Protein AF-A0A2X2BXK3-F1 (afdb_monomer)

Radius of gyration: 13.72 Å; Cα contacts (8 Å, |Δi|>4): 69; chains: 1; bounding box: 39×19×30 Å

Structure (mmCIF, N/CA/C/O backbone):
data_AF-A0A2X2BXK3-F1
#
_entry.id   AF-A0A2X2BXK3-F1
#
loop_
_atom_site.group_PDB
_atom_site.id
_atom_site.type_symbol
_atom_site.label_atom_id
_atom_site.label_alt_id
_atom_site.label_comp_id
_atom_site.label_asym_id
_atom_site.label_entity_id
_atom_site.label_seq_id
_atom_site.pdbx_PDB_ins_code
_atom_site.Cartn_x
_atom_site.Cartn_y
_atom_site.Cartn_z
_atom_site.occupancy
_atom_site.B_iso_or_equiv
_atom_site.auth_seq_id
_atom_site.auth_comp_id
_atom_site.auth_asym_id
_atom_site.auth_atom_id
_atom_site.pdbx_PDB_model_num
ATOM 1 N N . MET A 1 1 ? 4.676 11.056 7.337 1.00 65.81 1 MET A N 1
ATOM 2 C CA . MET A 1 1 ? 4.471 10.320 8.607 1.00 65.81 1 MET A CA 1
ATOM 3 C C . MET A 1 1 ? 3.441 10.958 9.533 1.00 65.81 1 MET A C 1
ATOM 5 O O . MET A 1 1 ? 2.566 10.243 9.997 1.00 65.81 1 MET A O 1
ATOM 9 N N . LYS A 1 2 ? 3.462 12.282 9.772 1.00 81.19 2 LYS A N 1
ATOM 10 C CA . LYS A 1 2 ? 2.512 12.956 10.688 1.00 81.19 2 LYS A CA 1
ATOM 11 C C . LYS A 1 2 ? 1.032 12.625 10.415 1.00 81.19 2 LYS A C 1
ATOM 13 O O . LYS A 1 2 ? 0.309 12.306 11.349 1.00 81.19 2 LYS A O 1
ATOM 18 N N . THR A 1 3 ? 0.607 12.631 9.149 1.00 83.50 3 THR A N 1
ATOM 19 C CA . THR A 1 3 ? -0.766 12.271 8.754 1.00 83.50 3 THR A CA 1
ATOM 20 C C . THR A 1 3 ? -1.098 10.811 9.056 1.00 83.50 3 THR A C 1
ATOM 22 O O . THR A 1 3 ? -2.113 10.554 9.688 1.00 83.50 3 THR A O 1
ATOM 25 N N . ALA A 1 4 ? -0.226 9.867 8.681 1.00 80.88 4 ALA A N 1
ATOM 26 C CA . ALA A 1 4 ? -0.430 8.440 8.946 1.00 80.88 4 ALA A CA 1
ATOM 27 C C . ALA A 1 4 ? -0.589 8.161 10.448 1.00 80.88 4 ALA A C 1
ATOM 29 O O . ALA A 1 4 ? -1.514 7.466 10.842 1.00 80.88 4 ALA A O 1
ATOM 30 N N . LYS A 1 5 ? 0.225 8.805 11.294 1.00 83.38 5 LYS A N 1
ATOM 31 C CA . LYS A 1 5 ? 0.111 8.701 12.75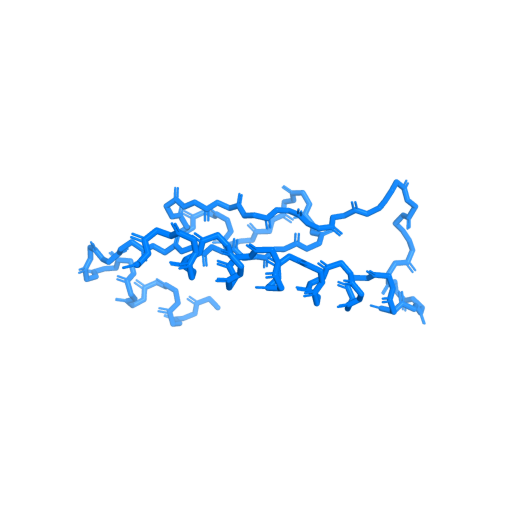5 1.00 83.38 5 LYS A CA 1
ATOM 32 C C . LYS A 1 5 ? -1.219 9.244 13.287 1.00 83.38 5 LYS A C 1
ATOM 34 O O . LYS A 1 5 ? -1.834 8.620 14.139 1.00 83.38 5 LYS A O 1
ATOM 39 N N . ILE A 1 6 ? -1.683 10.391 12.784 1.00 86.00 6 ILE A N 1
ATOM 40 C CA . ILE A 1 6 ? -2.984 10.965 13.179 1.00 86.00 6 ILE A CA 1
ATOM 41 C C . ILE A 1 6 ? -4.136 10.041 12.773 1.00 86.00 6 ILE A C 1
ATOM 43 O O . ILE A 1 6 ? -5.087 9.889 13.531 1.00 86.00 6 ILE A O 1
ATOM 47 N N . VAL A 1 7 ? -4.065 9.447 11.584 1.00 84.56 7 VAL A N 1
ATOM 48 C CA . VAL A 1 7 ? -5.097 8.540 11.066 1.00 84.56 7 VAL A CA 1
ATOM 49 C C . VAL A 1 7 ? -5.080 7.203 11.816 1.00 84.56 7 VAL A C 1
ATOM 51 O O . VAL A 1 7 ? -6.139 6.714 12.190 1.00 84.56 7 VAL A O 1
ATOM 54 N N . GLN A 1 8 ? -3.898 6.672 12.137 1.00 84.06 8 GLN A N 1
ATOM 55 C CA . GLN A 1 8 ? -3.742 5.458 12.941 1.00 84.06 8 GLN A CA 1
ATOM 56 C C . GLN A 1 8 ? -4.314 5.641 14.354 1.00 84.06 8 GLN A C 1
ATOM 58 O O . GLN A 1 8 ? -5.016 4.768 14.850 1.00 84.06 8 GLN A O 1
ATOM 63 N N . LEU A 1 9 ? -4.079 6.801 14.983 1.00 85.50 9 LEU A N 1
ATOM 64 C CA . LEU A 1 9 ? -4.664 7.157 16.285 1.00 85.50 9 LEU A CA 1
ATOM 65 C C . LEU A 1 9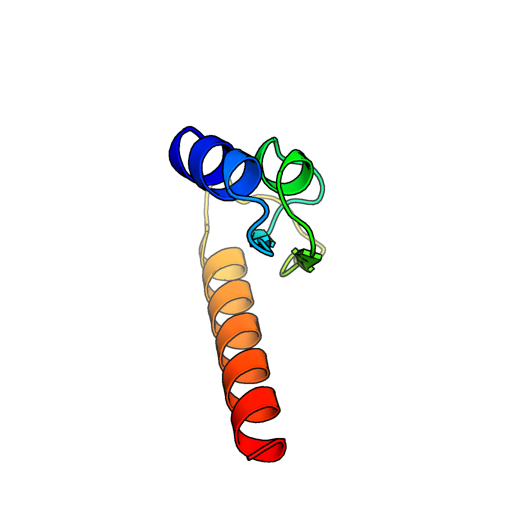 ? -6.200 7.226 16.269 1.00 85.50 9 LEU A C 1
ATOM 67 O O . LEU A 1 9 ? -6.814 7.235 17.330 1.00 85.50 9 LEU A O 1
ATOM 71 N N . LYS A 1 10 ? -6.816 7.306 15.087 1.00 88.56 10 LYS A N 1
ATOM 72 C CA . LYS A 1 10 ? -8.271 7.275 14.897 1.00 88.56 10 LYS A CA 1
ATOM 73 C C . LYS A 1 10 ? -8.797 5.877 14.553 1.00 88.56 10 LYS A C 1
ATOM 75 O O . LYS A 1 10 ? -9.935 5.776 14.111 1.00 88.56 10 LYS A O 1
ATOM 80 N N . GLU A 1 11 ? -7.969 4.840 14.692 1.00 85.88 11 GLU A N 1
ATOM 81 C CA . GLU A 1 11 ? -8.311 3.439 14.394 1.00 85.88 11 GLU A CA 1
ATOM 82 C C . GLU A 1 11 ? -8.792 3.210 12.949 1.00 85.88 11 GLU A C 1
ATOM 84 O O . GLU A 1 11 ? -9.486 2.244 12.643 1.00 85.88 11 GLU A O 1
ATOM 89 N N . ALA A 1 12 ? -8.419 4.102 12.029 1.00 86.44 12 ALA A N 1
ATOM 90 C CA . ALA A 1 12 ? -8.771 3.953 10.628 1.00 86.44 12 ALA A CA 1
ATOM 91 C C . ALA A 1 12 ? -7.885 2.896 9.956 1.00 86.44 12 ALA A C 1
ATOM 93 O O . ALA A 1 12 ? -6.677 2.834 10.195 1.00 86.44 12 ALA A O 1
ATOM 94 N N . ASN A 1 13 ? -8.478 2.115 9.049 1.00 88.12 13 ASN A N 1
ATOM 95 C CA . ASN A 1 13 ? -7.723 1.201 8.201 1.00 88.12 13 ASN A CA 1
ATOM 96 C C . ASN A 1 13 ? -6.858 1.997 7.219 1.00 88.12 13 ASN A C 1
ATOM 98 O O . ASN A 1 13 ? -7.369 2.790 6.426 1.00 88.12 13 ASN A O 1
ATOM 102 N N . ILE A 1 14 ? -5.543 1.784 7.270 1.00 89.25 14 ILE A N 1
ATOM 103 C CA . ILE A 1 14 ? -4.580 2.465 6.402 1.00 89.25 14 ILE A CA 1
ATOM 104 C C . ILE A 1 14 ? -4.053 1.464 5.379 1.00 89.25 14 ILE A C 1
ATOM 106 O O . ILE A 1 14 ? -3.403 0.484 5.740 1.00 89.25 14 ILE A O 1
ATOM 110 N N . ILE A 1 15 ? -4.283 1.748 4.100 1.00 89.69 15 ILE A N 1
ATOM 111 C CA . ILE A 1 15 ? -3.607 1.071 2.993 1.00 89.69 15 ILE A CA 1
ATOM 112 C C . ILE A 1 15 ? -2.426 1.948 2.585 1.00 89.69 15 ILE A C 1
ATOM 114 O O . ILE A 1 15 ? -2.610 3.083 2.143 1.00 89.69 15 ILE A O 1
ATOM 118 N N . SER A 1 16 ? -1.208 1.442 2.758 1.00 88.62 16 SER A N 1
ATOM 119 C CA . SER A 1 16 ? -0.009 2.088 2.226 1.00 88.62 16 SER A CA 1
ATOM 120 C C . SER A 1 16 ? 0.375 1.483 0.882 1.00 88.62 16 SER A C 1
ATOM 122 O O . SER A 1 16 ? 0.197 0.290 0.651 1.00 88.62 16 SER A O 1
ATOM 124 N N . MET A 1 17 ? 0.916 2.314 -0.004 1.00 89.44 17 MET A N 1
ATOM 125 C CA . MET A 1 17 ? 1.462 1.884 -1.287 1.00 89.44 17 MET A CA 1
ATOM 126 C C . MET A 1 17 ? 2.929 2.299 -1.340 1.00 89.44 17 MET A C 1
ATOM 128 O O . MET A 1 17 ? 3.258 3.450 -1.037 1.00 89.44 17 MET A O 1
ATOM 132 N N . THR A 1 18 ? 3.822 1.384 -1.712 1.00 85.81 18 THR A N 1
ATOM 133 C CA . THR A 1 18 ? 5.264 1.655 -1.716 1.00 85.81 18 THR A CA 1
ATOM 134 C C . THR A 1 18 ? 6.018 0.844 -2.766 1.00 85.81 18 THR A C 1
ATOM 136 O O . THR A 1 18 ? 5.764 -0.337 -2.976 1.00 85.81 18 THR A O 1
ATOM 139 N N . ALA A 1 19 ? 7.021 1.470 -3.382 1.00 81.00 19 ALA A N 1
ATOM 140 C CA . ALA A 1 19 ? 8.010 0.785 -4.215 1.00 81.00 19 ALA A CA 1
ATOM 141 C C . ALA A 1 19 ? 9.203 0.251 -3.396 1.00 81.00 19 ALA A C 1
ATOM 143 O O . ALA A 1 19 ? 10.170 -0.235 -3.965 1.00 81.00 19 ALA A O 1
ATOM 144 N N . PHE A 1 20 ? 9.172 0.390 -2.068 1.00 77.12 20 PHE A N 1
ATOM 145 C CA . PHE A 1 20 ? 10.250 0.010 -1.155 1.00 77.12 20 PHE A CA 1
ATOM 146 C C . PHE A 1 20 ? 9.791 -1.068 -0.183 1.00 77.12 20 PHE A C 1
ATOM 148 O O . PHE A 1 20 ? 8.724 -0.935 0.416 1.00 77.12 20 PHE A O 1
ATOM 155 N N . ASN A 1 21 ? 10.650 -2.066 0.028 1.00 67.19 21 ASN A N 1
ATOM 156 C CA . ASN A 1 21 ? 10.383 -3.209 0.905 1.00 67.19 21 ASN A CA 1
ATOM 157 C C . ASN A 1 21 ? 10.309 -2.814 2.387 1.00 67.19 21 ASN A C 1
ATOM 159 O O . ASN A 1 21 ? 9.599 -3.449 3.160 1.00 67.19 21 ASN A O 1
ATOM 163 N N . THR A 1 22 ? 11.017 -1.755 2.791 1.00 66.19 22 THR A N 1
ATOM 164 C CA . THR A 1 22 ? 10.986 -1.229 4.159 1.00 66.19 22 THR A CA 1
ATOM 165 C C . THR A 1 22 ? 10.938 0.296 4.140 1.00 66.19 22 THR A C 1
ATOM 167 O O . THR A 1 22 ? 11.759 0.958 3.504 1.00 66.19 22 THR A O 1
ATOM 170 N N . ASN A 1 23 ? 9.953 0.878 4.825 1.00 71.25 23 ASN A N 1
ATOM 171 C CA . ASN 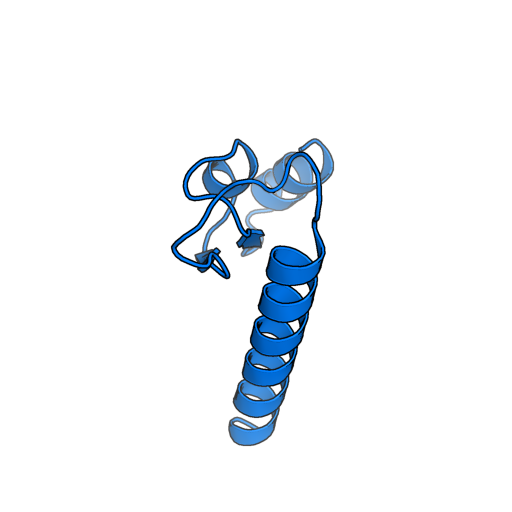A 1 23 ? 9.909 2.306 5.121 1.00 71.25 23 ASN A CA 1
ATOM 172 C C . ASN A 1 23 ? 9.084 2.548 6.398 1.00 71.25 23 ASN A C 1
ATOM 174 O O . ASN A 1 23 ? 8.350 1.681 6.853 1.00 71.25 23 ASN A O 1
ATOM 178 N N . GLU A 1 24 ? 9.193 3.732 6.995 1.00 78.00 24 GLU A N 1
ATOM 179 C CA . GLU A 1 24 ? 8.476 4.065 8.237 1.00 78.00 24 GLU A CA 1
ATOM 180 C C . GLU A 1 24 ? 6.938 4.074 8.054 1.00 78.00 24 GLU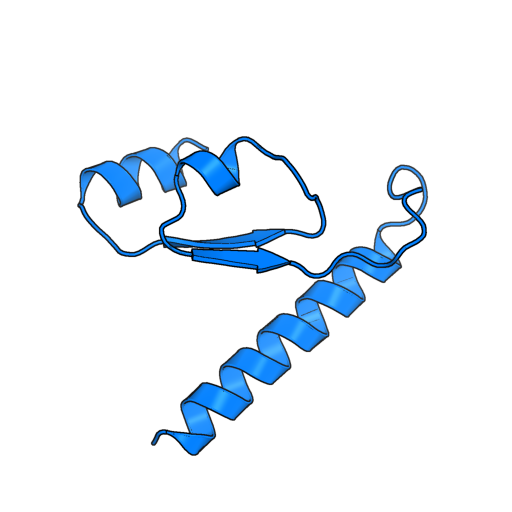 A C 1
ATOM 182 O O . GLU A 1 24 ? 6.198 3.899 9.016 1.00 78.00 24 GLU A O 1
ATOM 187 N N . LEU A 1 25 ? 6.427 4.193 6.821 1.00 75.94 25 LEU A N 1
ATOM 188 C CA . LEU A 1 25 ? 4.990 4.242 6.536 1.00 75.94 25 LEU A CA 1
ATOM 189 C C . LEU A 1 25 ? 4.338 2.866 6.697 1.00 75.94 25 LEU A C 1
ATOM 191 O O . LEU A 1 25 ? 3.206 2.799 7.174 1.00 75.94 25 LEU A O 1
ATOM 195 N N . THR A 1 26 ? 5.049 1.785 6.359 1.00 75.94 26 THR A N 1
ATOM 196 C CA . THR A 1 26 ? 4.531 0.417 6.519 1.00 75.94 26 THR A CA 1
ATOM 197 C C . THR A 1 26 ? 4.267 0.069 7.984 1.00 75.94 26 THR A C 1
ATOM 199 O O . THR A 1 26 ? 3.357 -0.699 8.264 1.00 75.94 26 THR A O 1
ATOM 202 N N . SER A 1 27 ? 4.981 0.693 8.931 1.00 81.25 27 SER A N 1
ATOM 203 C CA . SER A 1 27 ? 4.759 0.497 10.375 1.00 81.25 27 SER A CA 1
ATOM 204 C C . SER A 1 27 ? 3.431 1.065 10.894 1.00 81.25 27 SER A C 1
ATOM 206 O O . SER A 1 27 ? 2.969 0.686 11.969 1.00 81.25 27 SER A O 1
ATOM 208 N N . TYR A 1 28 ? 2.811 1.967 10.130 1.00 82.44 28 TYR A N 1
ATOM 209 C CA . TYR A 1 28 ? 1.529 2.582 10.472 1.00 82.44 28 TYR A CA 1
ATOM 210 C C . TYR A 1 28 ? 0.358 1.992 9.687 1.00 82.44 28 TYR A C 1
ATOM 212 O O . TYR A 1 28 ? -0.790 2.315 9.979 1.00 82.44 28 TYR A O 1
ATOM 220 N N . ALA A 1 29 ? 0.637 1.176 8.671 1.00 85.44 29 ALA A N 1
ATOM 221 C CA . ALA A 1 29 ? -0.363 0.697 7.737 1.00 85.44 29 ALA A CA 1
ATOM 222 C C . ALA A 1 29 ? -1.009 -0.608 8.215 1.00 85.44 29 ALA A C 1
ATOM 224 O O . ALA A 1 29 ? -0.324 -1.514 8.681 1.00 85.44 29 ALA A O 1
ATOM 225 N N . THR A 1 30 ? -2.322 -0.728 8.036 1.00 86.31 30 THR A N 1
ATOM 226 C CA . THR A 1 30 ? -3.054 -1.990 8.213 1.00 86.31 30 THR A CA 1
ATOM 227 C C . THR A 1 30 ? -2.727 -2.961 7.081 1.00 86.31 30 THR A C 1
ATOM 229 O O . THR A 1 30 ? -2.529 -4.151 7.306 1.00 86.31 30 THR A O 1
ATOM 232 N N . HIS A 1 31 ? -2.627 -2.436 5.857 1.00 88.06 31 HIS A N 1
ATOM 233 C CA . HIS A 1 31 ? -2.251 -3.188 4.665 1.00 88.06 31 HIS A CA 1
ATOM 234 C C . HIS A 1 31 ? -1.165 -2.442 3.896 1.00 88.06 31 HIS A C 1
ATOM 236 O O . HIS A 1 31 ? -1.159 -1.211 3.832 1.00 88.06 31 HIS A O 1
ATOM 242 N N . THR A 1 32 ? -0.247 -3.187 3.288 1.00 88.31 32 THR A N 1
ATOM 243 C CA . THR A 1 32 ? 0.800 -2.614 2.439 1.00 88.31 32 THR A CA 1
ATOM 244 C C . THR A 1 32 ? 0.758 -3.267 1.071 1.00 88.31 32 THR A C 1
ATOM 246 O O . THR A 1 32 ? 0.809 -4.489 0.961 1.00 88.31 32 THR A O 1
ATOM 249 N N . LEU A 1 33 ? 0.685 -2.432 0.042 1.00 88.88 33 LEU A N 1
ATOM 250 C CA . LEU A 1 33 ? 0.744 -2.827 -1.352 1.00 88.88 33 LEU A CA 1
ATOM 251 C C . LEU A 1 33 ? 2.096 -2.420 -1.934 1.00 88.88 33 LEU A C 1
ATOM 253 O O . LEU A 1 33 ? 2.527 -1.269 -1.810 1.00 88.88 33 LEU A O 1
ATOM 257 N N . PHE A 1 34 ? 2.761 -3.380 -2.566 1.00 86.38 34 PHE A N 1
ATOM 258 C CA . PHE A 1 34 ? 4.107 -3.213 -3.095 1.00 86.38 34 PHE A CA 1
ATOM 259 C C . PHE A 1 34 ? 4.093 -3.145 -4.621 1.00 86.38 34 PHE A C 1
ATOM 261 O O . PHE A 1 34 ? 3.403 -3.926 -5.268 1.00 86.38 34 PHE A O 1
ATOM 268 N N . CYS A 1 35 ? 4.882 -2.234 -5.192 1.00 81.56 35 CYS A N 1
ATOM 269 C CA . CYS A 1 35 ? 5.011 -2.063 -6.644 1.00 81.56 35 CYS A CA 1
ATOM 270 C C . CYS A 1 35 ? 6.470 -2.117 -7.140 1.00 81.56 35 CYS A C 1
ATOM 272 O O . CYS A 1 35 ? 6.806 -1.512 -8.159 1.00 81.56 35 CYS A O 1
ATOM 274 N N . PHE A 1 36 ? 7.363 -2.794 -6.406 1.00 72.31 36 PHE A N 1
ATOM 275 C CA . PHE A 1 36 ? 8.785 -2.851 -6.755 1.00 72.31 36 PHE A CA 1
ATOM 276 C C . PHE A 1 36 ? 9.058 -3.743 -7.979 1.00 72.31 36 PHE A C 1
ATOM 278 O O . PHE A 1 36 ? 8.406 -4.761 -8.189 1.00 72.31 36 PHE A O 1
ATOM 285 N N . ALA A 1 37 ? 10.062 -3.351 -8.768 1.0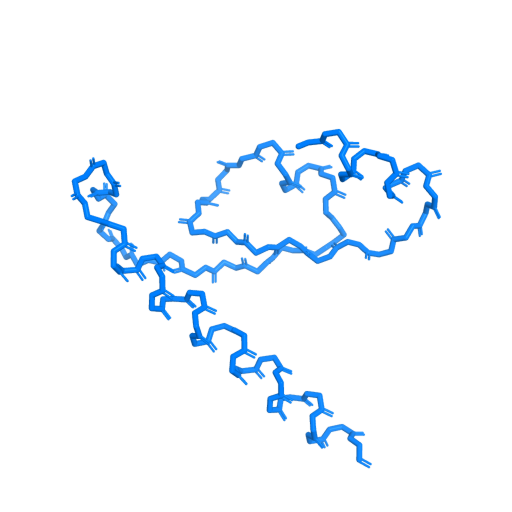0 58.72 37 ALA A N 1
ATOM 286 C CA . ALA A 1 37 ? 10.681 -4.164 -9.813 1.00 58.72 37 ALA A CA 1
ATOM 287 C C . ALA A 1 37 ? 12.086 -4.573 -9.344 1.00 58.72 37 ALA A C 1
ATOM 289 O O . ALA A 1 37 ? 12.741 -3.774 -8.676 1.00 58.72 37 ALA A O 1
ATOM 290 N N . ASP A 1 38 ? 12.577 -5.754 -9.738 1.00 58.22 38 ASP A N 1
ATOM 291 C CA . ASP A 1 38 ? 13.824 -6.390 -9.251 1.00 58.22 38 ASP A CA 1
ATOM 292 C C . ASP A 1 38 ? 15.113 -5.542 -9.337 1.00 58.22 38 ASP A C 1
ATOM 294 O O . ASP A 1 38 ? 16.158 -5.940 -8.828 1.00 58.22 38 ASP A O 1
ATOM 298 N N . ASN A 1 39 ? 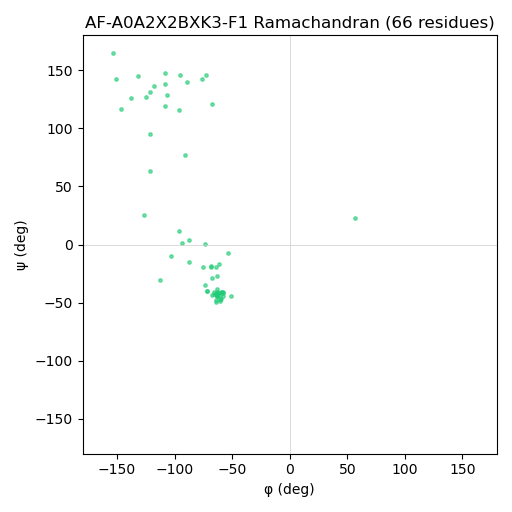15.076 -4.366 -9.972 1.00 54.44 39 ASN A N 1
ATOM 299 C CA . ASN A 1 39 ? 16.249 -3.535 -10.212 1.00 54.44 39 ASN A CA 1
ATOM 300 C C . ASN A 1 39 ? 16.095 -2.136 -9.583 1.00 54.44 39 ASN A C 1
ATOM 302 O O . ASN A 1 39 ? 15.505 -1.223 -10.171 1.00 54.44 39 ASN A O 1
ATOM 306 N N . HIS A 1 40 ? 16.637 -2.003 -8.369 1.00 55.91 40 HIS A N 1
ATOM 307 C CA . HIS A 1 40 ? 16.559 -0.843 -7.479 1.00 55.91 40 HIS A CA 1
ATOM 308 C C . HIS A 1 40 ? 17.717 0.151 -7.683 1.00 55.91 40 HIS A C 1
ATOM 310 O O . HIS A 1 40 ? 18.615 0.245 -6.850 1.00 55.91 40 HIS A O 1
ATOM 316 N N . ASP A 1 41 ? 17.666 0.968 -8.735 1.00 54.62 41 ASP A N 1
ATOM 317 C CA . ASP A 1 41 ? 18.426 2.229 -8.746 1.00 54.62 41 ASP A CA 1
ATOM 318 C C . ASP A 1 41 ? 17.491 3.430 -8.943 1.00 54.62 41 ASP A C 1
ATOM 320 O O . ASP A 1 41 ? 17.526 4.160 -9.931 1.00 54.62 41 ASP A O 1
ATOM 324 N N . THR A 1 42 ? 16.594 3.623 -7.970 1.00 58.06 42 THR A N 1
ATOM 325 C CA . THR A 1 42 ? 15.602 4.714 -7.954 1.00 58.06 42 THR A CA 1
ATOM 326 C C . THR A 1 42 ? 16.215 6.081 -7.636 1.00 58.06 42 THR A C 1
ATOM 328 O O . THR A 1 42 ? 15.492 7.069 -7.547 1.00 58.06 42 THR A O 1
ATOM 331 N N . LYS A 1 43 ? 17.535 6.167 -7.411 1.00 59.62 43 LYS A N 1
ATOM 332 C CA . LYS A 1 43 ? 18.224 7.441 -7.138 1.00 59.62 43 LYS A CA 1
ATOM 333 C C . LYS A 1 43 ? 18.411 8.294 -8.393 1.00 59.62 43 LYS A C 1
ATOM 335 O O . LYS A 1 43 ? 18.645 9.492 -8.260 1.00 59.62 43 LYS A O 1
ATOM 340 N N . LYS A 1 44 ? 18.324 7.692 -9.585 1.00 60.34 44 LYS A N 1
ATOM 341 C CA . LYS A 1 44 ? 18.466 8.383 -10.878 1.00 60.34 44 LYS A CA 1
ATOM 342 C C . LYS A 1 44 ? 17.186 8.434 -11.707 1.00 60.34 44 LYS A C 1
ATOM 344 O O . LYS A 1 44 ? 17.022 9.387 -12.458 1.00 60.34 44 LYS A O 1
ATOM 349 N N . ASP A 1 45 ? 16.311 7.437 -11.582 1.00 66.88 45 ASP A N 1
ATOM 350 C CA . ASP A 1 45 ? 15.086 7.336 -12.376 1.00 66.88 45 ASP A CA 1
ATOM 351 C C . ASP A 1 45 ? 13.954 6.699 -11.552 1.00 66.88 45 ASP A C 1
ATOM 353 O O . ASP A 1 45 ? 14.043 5.550 -11.113 1.00 66.88 45 ASP A O 1
ATOM 357 N N . ASP A 1 46 ? 12.889 7.464 -11.323 1.00 73.00 46 ASP A N 1
ATOM 358 C CA . ASP A 1 46 ? 11.687 7.063 -10.588 1.00 73.00 46 ASP A CA 1
ATOM 359 C C . ASP A 1 46 ? 10.573 6.531 -11.507 1.00 73.00 46 ASP A C 1
ATOM 361 O O . ASP A 1 46 ? 9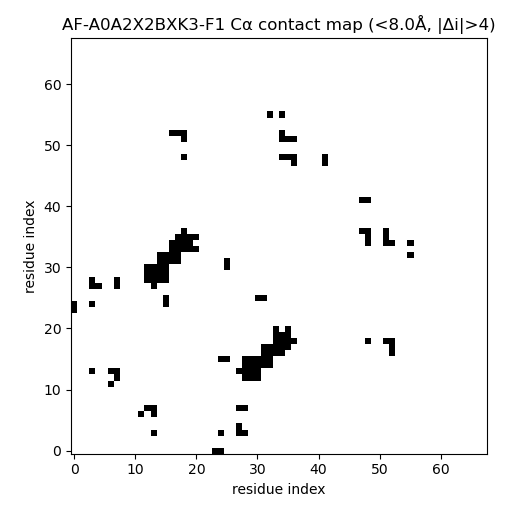.502 6.148 -11.031 1.00 73.00 46 ASP A O 1
ATOM 365 N N . THR A 1 47 ? 10.810 6.457 -12.820 1.00 80.56 47 THR A N 1
ATOM 366 C CA . THR A 1 47 ? 9.818 6.037 -13.822 1.00 80.56 47 THR A CA 1
ATOM 367 C C . THR A 1 47 ? 9.274 4.641 -13.547 1.00 80.56 47 THR A C 1
ATOM 369 O O . THR A 1 47 ? 8.064 4.438 -13.621 1.00 80.56 47 THR A O 1
ATOM 372 N N . LYS A 1 48 ? 10.131 3.695 -13.144 1.00 77.88 48 LYS A N 1
ATOM 373 C CA . LYS A 1 48 ? 9.696 2.335 -12.781 1.00 77.88 48 LYS A CA 1
ATOM 374 C C . LYS A 1 48 ? 8.722 2.342 -11.605 1.00 77.88 48 LYS A C 1
ATOM 376 O O . LYS A 1 48 ? 7.669 1.721 -11.688 1.00 77.88 48 LYS A O 1
ATOM 381 N N . SER A 1 49 ? 9.038 3.091 -10.548 1.00 79.88 49 SER A N 1
ATOM 382 C CA . SER A 1 49 ? 8.168 3.215 -9.376 1.00 79.88 49 SER A CA 1
ATOM 383 C C . SER A 1 49 ? 6.841 3.881 -9.739 1.00 79.88 49 SER A C 1
ATOM 385 O O . SER A 1 49 ? 5.791 3.404 -9.323 1.00 79.88 49 SER A O 1
ATOM 387 N N . ARG A 1 50 ? 6.861 4.944 -10.558 1.00 85.06 50 ARG A N 1
ATOM 388 C CA . ARG A 1 50 ? 5.642 5.639 -11.013 1.00 85.06 50 ARG A CA 1
ATOM 389 C C . ARG A 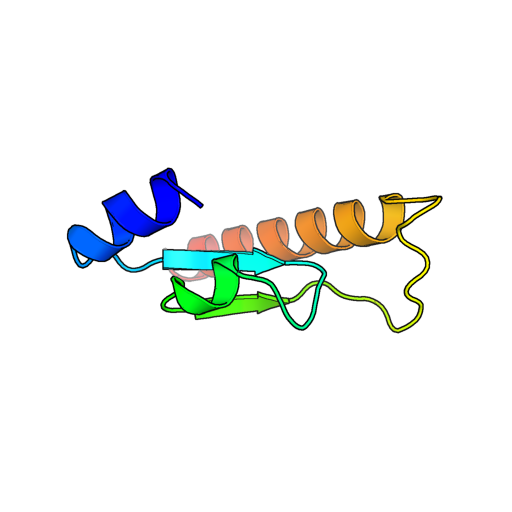1 50 ? 4.731 4.743 -11.850 1.00 85.06 50 ARG A C 1
ATOM 391 O O . ARG A 1 50 ? 3.529 4.727 -11.608 1.00 85.06 50 ARG A O 1
ATOM 398 N N . ILE A 1 51 ? 5.294 3.982 -12.789 1.00 86.94 51 ILE A N 1
ATOM 399 C CA . ILE A 1 51 ? 4.536 3.005 -13.585 1.00 86.94 51 ILE A CA 1
ATOM 400 C C . ILE A 1 51 ? 3.959 1.918 -12.673 1.00 86.94 51 ILE A C 1
ATOM 402 O O . ILE A 1 51 ? 2.779 1.599 -12.781 1.00 86.94 51 ILE A O 1
ATOM 406 N N . GLY A 1 52 ? 4.754 1.404 -11.730 1.00 86.44 52 GLY A N 1
ATOM 407 C CA . GLY A 1 52 ? 4.288 0.427 -10.748 1.00 86.44 52 GLY A CA 1
ATOM 408 C C . GLY A 1 52 ? 3.113 0.943 -9.915 1.00 86.44 52 GLY A C 1
ATOM 409 O O . GLY A 1 52 ? 2.128 0.232 -9.742 1.00 86.44 52 GLY A O 1
ATOM 410 N N . PHE A 1 53 ? 3.171 2.192 -9.442 1.00 89.38 53 PHE A N 1
ATOM 411 C CA . PHE A 1 53 ? 2.050 2.821 -8.739 1.00 89.38 53 PHE A CA 1
ATOM 412 C C . PHE A 1 53 ? 0.814 2.981 -9.619 1.00 89.38 53 PHE A C 1
ATOM 414 O O . PHE A 1 53 ? -0.289 2.726 -9.149 1.00 89.38 53 PHE A O 1
ATOM 421 N N . PHE A 1 54 ? 0.988 3.395 -10.874 1.00 91.81 54 PHE A N 1
ATOM 422 C CA . PHE A 1 54 ? -0.129 3.562 -11.799 1.00 91.81 54 PHE A CA 1
ATOM 423 C C . PHE A 1 54 ? -0.874 2.241 -12.017 1.00 91.81 54 PHE A C 1
ATOM 425 O O . PHE A 1 54 ? -2.088 2.195 -11.850 1.00 91.81 54 PHE A O 1
ATOM 432 N N . ILE A 1 55 ? -0.139 1.160 -12.291 1.00 90.50 55 ILE A N 1
ATOM 433 C CA . ILE A 1 55 ? -0.708 -0.185 -12.450 1.00 90.50 55 ILE A CA 1
ATOM 434 C C . ILE A 1 55 ? -1.408 -0.632 -11.163 1.00 90.50 55 ILE A C 1
ATOM 436 O O . ILE A 1 55 ? -2.508 -1.165 -11.211 1.00 90.50 55 ILE A O 1
ATOM 440 N N . LEU A 1 56 ? -0.793 -0.401 -10.001 1.00 92.06 56 LEU A N 1
ATOM 441 C CA . LEU A 1 56 ? -1.376 -0.787 -8.718 1.00 92.06 56 LEU A CA 1
ATOM 442 C C . LEU A 1 56 ? -2.714 -0.072 -8.451 1.00 92.06 56 LEU A C 1
ATOM 444 O O . LEU A 1 56 ? -3.657 -0.696 -7.973 1.00 92.06 56 LEU A O 1
ATOM 448 N N . VAL A 1 57 ? -2.799 1.224 -8.763 1.00 93.44 57 VAL A N 1
ATOM 449 C CA . VAL A 1 57 ? -4.037 2.008 -8.628 1.00 93.44 57 VAL A CA 1
ATOM 450 C C . VAL A 1 57 ? -5.095 1.535 -9.622 1.00 93.44 57 VAL A C 1
ATOM 452 O O . VAL A 1 57 ? -6.245 1.371 -9.229 1.00 93.44 57 VAL A O 1
ATOM 455 N N . ASP A 1 58 ? -4.711 1.280 -10.873 1.00 94.38 58 ASP A N 1
ATOM 456 C CA . ASP A 1 58 ? -5.610 0.754 -11.905 1.00 94.38 58 ASP A CA 1
ATOM 457 C C . ASP A 1 58 ? -6.206 -0.601 -11.496 1.00 94.38 58 ASP A C 1
ATOM 459 O O . ASP A 1 58 ? -7.421 -0.784 -11.525 1.00 94.38 58 ASP A O 1
ATOM 463 N N . LEU A 1 59 ? -5.378 -1.524 -11.002 1.00 93.00 59 LEU A N 1
ATOM 464 C CA . LEU A 1 59 ? -5.841 -2.807 -10.470 1.00 93.00 59 LEU A CA 1
ATOM 465 C C . LEU A 1 59 ? -6.805 -2.628 -9.292 1.00 93.00 59 LEU A C 1
ATOM 467 O O . LEU A 1 59 ? -7.812 -3.327 -9.225 1.00 93.00 59 LEU A O 1
ATOM 471 N N . LEU A 1 60 ? -6.528 -1.687 -8.382 1.00 93.50 60 LEU A N 1
ATOM 472 C CA . LEU A 1 60 ? -7.426 -1.413 -7.259 1.00 93.50 60 LEU A CA 1
ATOM 473 C C . LEU A 1 60 ? -8.789 -0.900 -7.716 1.00 93.50 60 LEU A C 1
ATOM 475 O O . LEU A 1 60 ? -9.804 -1.324 -7.172 1.00 93.50 60 LEU A O 1
ATOM 479 N N . ILE A 1 61 ? -8.809 0.027 -8.672 1.00 95.31 61 ILE A N 1
ATOM 480 C CA . ILE A 1 61 ? -10.055 0.593 -9.192 1.00 95.31 61 ILE A CA 1
ATOM 481 C C . ILE A 1 61 ? -10.868 -0.504 -9.876 1.00 95.31 61 ILE A C 1
ATOM 483 O O . ILE A 1 61 ? -12.030 -0.681 -9.524 1.00 95.31 61 ILE A O 1
ATOM 487 N N . ASN A 1 62 ? -10.247 -1.284 -10.765 1.00 96.12 62 ASN A N 1
ATOM 488 C CA . ASN A 1 62 ? -10.917 -2.386 -11.456 1.00 96.12 62 ASN A CA 1
ATOM 489 C C . ASN A 1 62 ? -11.483 -3.423 -10.473 1.00 96.12 62 ASN A C 1
ATOM 491 O O . ASN A 1 62 ? -12.599 -3.901 -10.655 1.00 96.12 62 ASN A O 1
ATOM 495 N N . GLU A 1 63 ? -10.748 -3.762 -9.411 1.00 94.06 63 GLU A N 1
ATOM 496 C CA . GLU A 1 63 ? -11.240 -4.701 -8.397 1.00 94.06 63 GLU A CA 1
ATOM 497 C C . GLU A 1 63 ? -12.445 -4.137 -7.631 1.00 94.06 63 GLU A C 1
ATOM 499 O O . GLU A 1 63 ? -13.411 -4.853 -7.389 1.00 94.06 63 GLU A O 1
ATOM 504 N N . ILE A 1 64 ? -12.424 -2.845 -7.286 1.00 94.88 64 ILE A N 1
ATOM 505 C CA . ILE A 1 64 ? -13.559 -2.181 -6.629 1.00 94.88 64 ILE A CA 1
ATOM 506 C C . ILE A 1 64 ? -14.773 -2.128 -7.562 1.00 94.88 64 ILE A C 1
ATOM 508 O O . ILE A 1 64 ? -15.883 -2.393 -7.113 1.00 94.88 64 ILE A O 1
ATOM 512 N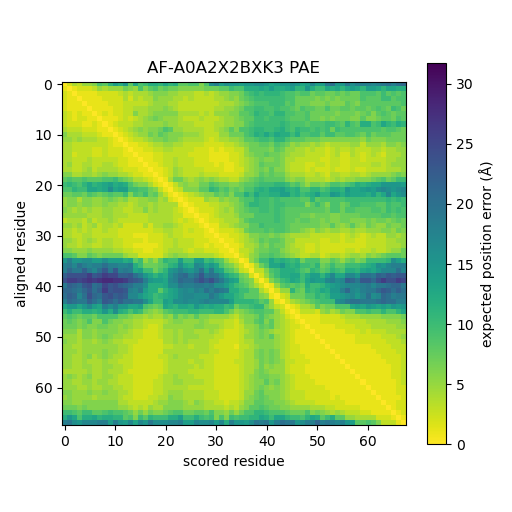 N . GLU A 1 65 ? -14.579 -1.807 -8.840 1.00 95.88 65 GLU A N 1
ATOM 513 C CA . GLU A 1 65 ? -15.658 -1.783 -9.833 1.00 95.88 65 GLU A CA 1
ATOM 514 C C . GLU A 1 65 ? -16.276 -3.168 -10.045 1.00 95.88 65 GLU A C 1
ATOM 516 O O . GLU A 1 65 ? -17.492 -3.269 -10.144 1.00 95.88 65 GLU A O 1
ATOM 521 N N . ASN A 1 66 ? -15.475 -4.237 -10.039 1.00 92.62 66 ASN A N 1
ATOM 522 C CA . ASN A 1 66 ? -15.975 -5.613 -10.143 1.00 92.62 66 ASN A CA 1
ATOM 523 C C . ASN A 1 66 ? -16.763 -6.082 -8.904 1.00 92.62 66 ASN A C 1
ATOM 525 O O . ASN A 1 66 ? -17.488 -7.075 -8.983 1.00 92.62 66 ASN A O 1
ATOM 529 N N . LEU A 1 67 ? -16.595 -5.419 -7.756 1.00 85.12 67 LEU A N 1
ATOM 530 C CA . LEU A 1 67 ? -17.320 -5.721 -6.517 1.00 85.12 67 LEU A CA 1
ATOM 531 C C . LEU A 1 67 ? -18.671 -4.993 -6.409 1.00 85.12 67 LEU A C 1
ATOM 533 O O . LEU A 1 67 ? -19.467 -5.353 -5.536 1.00 85.12 67 LEU A O 1
ATOM 537 N N . LEU A 1 68 ? -18.905 -3.968 -7.236 1.00 69.00 68 LEU A N 1
ATOM 538 C CA . LEU A 1 68 ? -20.112 -3.129 -7.251 1.00 69.00 68 LEU A CA 1
ATOM 539 C C . LEU A 1 68 ? -21.137 -3.618 -8.283 1.00 69.00 68 LEU A C 1
ATOM 541 O O . LEU A 1 68 ? -22.345 -3.491 -7.974 1.00 69.00 68 LEU A O 1
#

Nearest PDB structures (foldseek):
  4ivn-assembly1_A  TM=8.450E-01  e=1.632E-01  Vibrio vulnificus YJ016
  4ivn-assembly1_B  TM=8.446E-01  e=1.874E-01  Vibrio vulnificus YJ016
  8glr-assembly1_A-2  TM=7.745E-01  e=3.652E+00  Salmonella enterica subsp. enterica serovar Typhimurium
  2i2w-assembly1_A  TM=5.519E-01  e=5.159E+00  Escherichia coli

Sequence (68 aa):
MKTAKIVQLKEANIISMTAFNTNELTSYATHTLFCFADNHDTKKDDTKSRIGFFILVDLLINEIENLL

Secondary structure (DSSP, 8-state):
-HHHHHHHTTT---EEEESSSS-TTGGG-SEEEE---S---TTT--HHHHHHHHHHHHHHHHHHHHH-

pLDDT: mean 81.15, std 11.39, range [54.44, 96.12]

Organism: Proteus mirabilis (NCBI:txid584)

Mean predicted aligned error: 6.52 Å

Solvent-accessible surface area (backbone atoms only — not comparable to full-atom values): 4203 Å² total; per-residue (Å²): 106,72,65,53,53,57,43,42,76,65,74,49,87,32,77,38,76,39,60,57,98,76,59,79,62,61,79,57,30,75,40,76,46,77,31,64,64,102,75,87,62,65,91,83,50,54,62,65,45,52,53,26,48,50,52,52,52,51,54,51,49,54,54,53,58,76,73,108

InterPro domains:
  IPR046348 SIS domain superfamily [SSF53697] (3-64)

Foldseek 3Di:
DVVLVVCLVVVDAAEAEDCDPDDPSVVSHPHYHHQHDPDDPVVVPCPSVVVSVVVVVVVVVVVVVVVD